Protein AF-A0A1I8BXH5-F1 (afdb_monomer)

Nearest PDB structures (foldseek):
  2m6u-assembly1_A  TM=6.014E-01  e=1.627E+00  Streptococcus pneumoniae
  2l3l-assembly1_A  TM=3.843E-01  e=7.838E+00  Homo sapiens
  8uwu-assembly1_B  TM=3.365E-01  e=7.005E+00  Escherichia coli

Secondary structure (DSSP, 8-state):
--TTHHHHHHHHHHHHHHHHHHHHH---SSGGGHHHHHHHHHHHHHHHHHHTTT---HHHHHHHHHHHHHHHHHHHHHT--SPPPP-----------

Solvent-accessible surface area (backbone atoms only — not comparable to full-atom values): 5927 Å² total; per-residue (Å²): 135,72,86,67,68,69,53,56,59,52,51,49,52,50,52,52,51,51,51,57,48,42,32,70,70,55,72,41,86,51,73,87,46,20,65,59,51,22,52,46,48,45,52,50,54,53,49,57,54,59,75,49,68,81,69,76,56,65,70,59,52,50,50,53,49,54,48,53,52,49,52,53,51,50,20,67,73,70,58,46,86,64,79,77,75,75,80,71,72,77,80,83,71,87,74,85,129

Radius of gyration: 17.66 Å; Cα contacts (8 Å, |Δi|>4): 51; chains: 1; bounding box: 33×36×63 Å

Structure (mmCIF, N/CA/C/O backbone):
data_AF-A0A1I8BXH5-F1
#
_entry.id   AF-A0A1I8BXH5-F1
#
loop_
_atom_site.group_PDB
_atom_site.id
_atom_site.type_symbol
_atom_site.label_atom_id
_atom_site.label_alt_id
_atom_site.label_comp_id
_atom_site.label_asym_id
_atom_site.label_entity_id
_atom_site.label_seq_id
_atom_site.pdbx_PDB_ins_code
_atom_site.Cartn_x
_atom_site.Cartn_y
_atom_site.Cartn_z
_atom_site.occupancy
_atom_site.B_iso_or_equiv
_atom_site.auth_seq_id
_atom_site.auth_comp_id
_atom_site.auth_asym_id
_atom_site.auth_atom_id
_atom_site.pdbx_PDB_model_num
ATOM 1 N N . MET A 1 1 ? -10.273 -7.171 29.839 1.00 39.09 1 MET A N 1
ATOM 2 C CA . MET A 1 1 ? -9.292 -6.747 28.812 1.00 39.09 1 MET A CA 1
ATOM 3 C C . MET A 1 1 ? -9.313 -7.803 27.708 1.00 39.09 1 MET A C 1
ATOM 5 O O . MET A 1 1 ? -9.063 -8.958 28.018 1.00 39.09 1 MET A O 1
ATOM 9 N N . ASN A 1 2 ? -9.754 -7.471 26.487 1.00 41.88 2 ASN A N 1
ATOM 10 C CA . ASN A 1 2 ? -9.971 -8.450 25.409 1.00 41.88 2 ASN A CA 1
ATOM 11 C C . ASN A 1 2 ? -8.622 -8.834 24.744 1.00 41.88 2 ASN A C 1
ATOM 13 O O . ASN A 1 2 ? -7.980 -7.946 24.174 1.00 41.88 2 ASN A O 1
ATOM 17 N N . PRO A 1 3 ? -8.178 -10.106 24.791 1.00 48.75 3 PRO A N 1
ATOM 18 C CA . PRO A 1 3 ? -6.862 -10.534 24.297 1.00 48.75 3 PRO A CA 1
ATOM 19 C C . PRO A 1 3 ? -6.662 -10.378 22.778 1.00 48.75 3 PRO A C 1
ATOM 21 O O . PRO A 1 3 ? -5.532 -10.464 22.302 1.00 48.75 3 PRO A O 1
ATOM 24 N N . TYR A 1 4 ? -7.716 -10.089 22.007 1.00 50.88 4 TYR A N 1
ATOM 25 C CA . TYR A 1 4 ? -7.614 -9.868 20.559 1.00 50.88 4 TYR A CA 1
ATOM 26 C C . TYR A 1 4 ? -7.039 -8.497 20.161 1.00 50.88 4 TYR A C 1
ATOM 28 O O . TYR A 1 4 ? -6.603 -8.326 19.025 1.00 50.88 4 TYR A O 1
ATOM 36 N N . ASN A 1 5 ? -6.973 -7.533 21.085 1.00 50.78 5 ASN A N 1
ATOM 37 C CA . ASN A 1 5 ? -6.653 -6.140 20.746 1.00 50.78 5 ASN A CA 1
ATOM 38 C C . ASN A 1 5 ? -5.170 -5.909 20.378 1.00 50.78 5 ASN A C 1
ATOM 40 O O . ASN A 1 5 ? -4.841 -4.9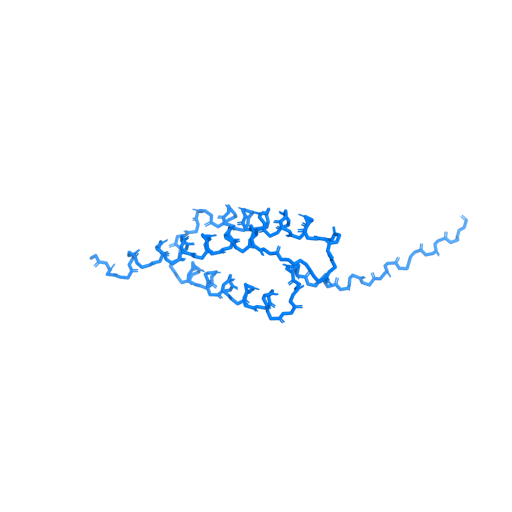88 19.633 1.00 50.78 5 ASN A O 1
ATOM 44 N N . ASN A 1 6 ? -4.260 -6.773 20.844 1.00 53.84 6 ASN A N 1
ATOM 45 C CA . ASN A 1 6 ? -2.836 -6.673 20.498 1.00 53.84 6 ASN A CA 1
ATOM 46 C C . ASN A 1 6 ? -2.533 -7.200 19.085 1.00 53.84 6 ASN A C 1
ATOM 48 O O . ASN A 1 6 ? -1.539 -6.801 18.488 1.00 53.84 6 ASN A O 1
ATOM 52 N N . ASN A 1 7 ? -3.386 -8.057 18.515 1.00 71.56 7 ASN A N 1
ATOM 53 C CA . ASN A 1 7 ? -3.132 -8.696 17.222 1.00 71.56 7 ASN A CA 1
ATOM 54 C C . ASN A 1 7 ? -3.401 -7.737 16.043 1.00 71.56 7 ASN A C 1
ATOM 56 O O . ASN A 1 7 ? -2.613 -7.670 15.102 1.00 71.56 7 ASN A O 1
ATOM 60 N N . THR A 1 8 ? -4.447 -6.908 16.131 1.00 81.88 8 THR A N 1
ATOM 61 C CA . THR A 1 8 ? -4.878 -6.016 15.041 1.00 81.88 8 THR A CA 1
ATOM 62 C C . THR A 1 8 ? -3.807 -4.989 14.656 1.00 81.88 8 THR A C 1
ATOM 64 O O . THR A 1 8 ? -3.474 -4.840 13.482 1.00 81.88 8 THR A O 1
ATOM 67 N N . LYS A 1 9 ? -3.185 -4.316 15.636 1.00 86.25 9 LYS A N 1
ATOM 68 C CA . LYS A 1 9 ? -2.120 -3.330 15.372 1.00 86.25 9 LYS A CA 1
ATOM 69 C C . LYS A 1 9 ? -0.907 -3.964 14.687 1.00 86.25 9 LYS A C 1
ATOM 71 O O . LYS A 1 9 ? -0.343 -3.379 13.763 1.00 86.25 9 LYS A O 1
ATOM 76 N N . HIS A 1 10 ? -0.509 -5.160 15.124 1.00 90.06 10 HIS A N 1
ATOM 77 C CA . HIS A 1 10 ? 0.591 -5.892 14.498 1.00 90.06 10 HIS A CA 1
ATOM 78 C C . HIS A 1 10 ? 0.263 -6.286 13.057 1.00 90.06 10 HIS A C 1
ATOM 80 O O . HIS A 1 10 ? 1.121 -6.137 12.189 1.00 90.06 10 HIS A O 1
ATOM 86 N N . GLN A 1 11 ? -0.969 -6.717 12.781 1.00 91.94 11 GLN A N 1
ATOM 87 C CA . GLN A 1 11 ? -1.415 -7.043 11.426 1.00 91.94 11 GLN A CA 1
ATOM 88 C C . GLN A 1 11 ? -1.393 -5.818 10.504 1.00 91.94 11 GLN A C 1
ATOM 90 O O . GLN A 1 11 ? -0.818 -5.889 9.420 1.00 91.94 11 GLN A O 1
ATOM 95 N N . VAL A 1 12 ? -1.916 -4.677 10.964 1.00 94.19 12 VAL A N 1
ATOM 96 C CA . VAL A 1 12 ? -1.897 -3.408 10.213 1.00 94.19 12 VAL A CA 1
ATOM 97 C C . VAL A 1 12 ? -0.461 -2.994 9.874 1.00 94.19 12 VAL A C 1
ATOM 99 O O . VAL A 1 12 ? -0.144 -2.731 8.714 1.00 94.19 12 VAL A O 1
ATOM 102 N N . LEU A 1 13 ? 0.441 -2.982 10.862 1.00 94.50 13 LEU A N 1
ATOM 103 C CA . LEU A 1 13 ? 1.842 -2.600 10.645 1.00 94.50 13 LEU A CA 1
ATOM 104 C C . LEU A 1 13 ? 2.597 -3.604 9.764 1.00 94.50 13 LEU A C 1
ATOM 106 O O . LEU A 1 13 ? 3.441 -3.203 8.958 1.00 94.50 13 LEU A O 1
ATOM 110 N N . SER A 1 14 ? 2.297 -4.898 9.900 1.00 94.50 14 SER A N 1
ATOM 111 C CA . SER A 1 14 ? 2.865 -5.959 9.066 1.00 94.50 14 SER A CA 1
ATOM 112 C C . SER A 1 14 ? 2.454 -5.786 7.604 1.00 94.50 14 SER A C 1
ATOM 114 O O . SER A 1 14 ? 3.313 -5.781 6.718 1.00 94.50 14 SER A O 1
ATOM 116 N N . LEU A 1 15 ? 1.163 -5.544 7.351 1.00 95.69 15 LEU A N 1
ATOM 117 C CA . LEU A 1 15 ? 0.640 -5.256 6.019 1.00 95.69 15 LEU A CA 1
ATOM 118 C C . LEU A 1 15 ? 1.285 -3.995 5.432 1.00 95.69 15 LEU A C 1
ATOM 120 O O . LEU A 1 15 ? 1.814 -4.053 4.322 1.00 95.69 15 LEU A O 1
ATOM 124 N N . TYR A 1 16 ? 1.321 -2.890 6.184 1.00 96.50 16 TYR A N 1
ATOM 125 C CA . TYR A 1 16 ? 1.966 -1.653 5.736 1.00 96.50 16 TYR A CA 1
ATOM 126 C C . TYR A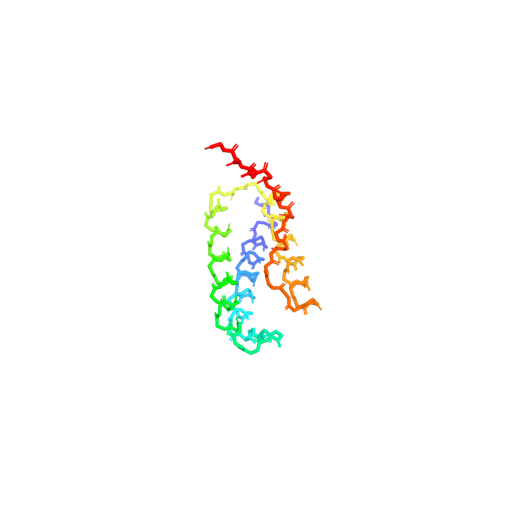 1 16 ? 3.428 -1.896 5.347 1.00 96.50 16 TYR A C 1
ATOM 128 O O . TYR A 1 16 ? 3.851 -1.582 4.237 1.00 96.50 16 TYR A O 1
ATOM 136 N N . SER A 1 17 ? 4.195 -2.547 6.224 1.00 95.88 17 SER A N 1
ATOM 137 C CA . SER A 1 17 ? 5.606 -2.868 5.981 1.00 95.88 17 SER A CA 1
ATOM 138 C C . SER A 1 17 ? 5.793 -3.754 4.749 1.00 95.88 17 SER A C 1
ATOM 140 O O . SER A 1 17 ? 6.738 -3.551 3.984 1.00 95.88 17 SER A O 1
ATOM 142 N N . ARG A 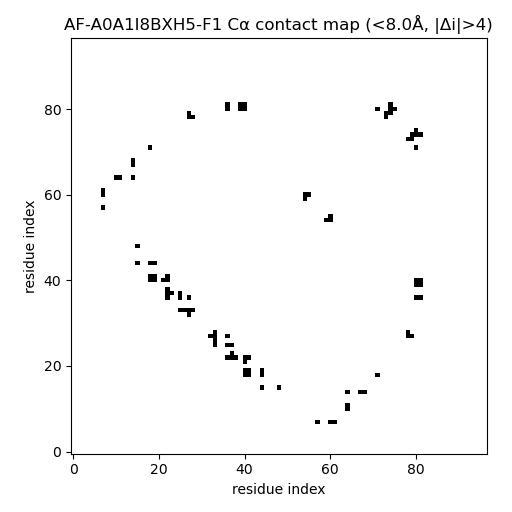1 18 ? 4.893 -4.722 4.527 1.00 95.56 18 ARG A N 1
ATOM 143 C CA . ARG A 1 18 ? 4.891 -5.573 3.330 1.00 95.56 18 ARG A CA 1
ATOM 144 C C . ARG A 1 18 ? 4.681 -4.743 2.066 1.00 95.56 18 ARG A C 1
ATOM 146 O O . ARG A 1 18 ? 5.430 -4.938 1.114 1.00 95.56 18 ARG A O 1
ATOM 153 N N . ILE A 1 19 ? 3.740 -3.800 2.063 1.00 96.44 19 ILE A N 1
ATOM 154 C CA . ILE A 1 19 ? 3.478 -2.932 0.905 1.00 96.44 19 ILE A CA 1
ATOM 155 C C . ILE A 1 19 ? 4.659 -1.984 0.637 1.00 96.44 19 ILE A C 1
ATOM 157 O O . ILE A 1 19 ? 5.066 -1.812 -0.508 1.00 96.44 19 ILE A O 1
ATOM 161 N N . ILE A 1 20 ? 5.285 -1.432 1.681 1.00 96.12 20 ILE A N 1
ATOM 162 C CA . ILE A 1 20 ? 6.481 -0.583 1.532 1.00 96.12 20 ILE A CA 1
ATOM 163 C C . ILE A 1 20 ? 7.688 -1.374 1.010 1.00 96.12 20 ILE A C 1
ATOM 165 O O . ILE A 1 20 ? 8.519 -0.838 0.282 1.00 96.12 20 ILE A O 1
ATOM 169 N N . ARG A 1 21 ? 7.827 -2.650 1.380 1.00 96.12 21 ARG A N 1
ATOM 170 C CA . ARG A 1 21 ? 8.853 -3.523 0.790 1.00 96.12 21 ARG A CA 1
ATOM 171 C C . ARG A 1 21 ? 8.529 -3.823 -0.666 1.00 96.12 21 ARG A C 1
ATOM 173 O O . ARG A 1 21 ? 9.419 -3.702 -1.502 1.00 96.12 21 ARG A O 1
ATOM 180 N N . LEU A 1 22 ? 7.263 -4.124 -0.959 1.00 95.06 22 LEU A N 1
ATOM 181 C CA . LEU A 1 22 ? 6.788 -4.359 -2.315 1.00 95.06 22 LEU A CA 1
ATOM 182 C C . LEU A 1 22 ? 7.115 -3.169 -3.218 1.00 95.06 22 LEU A C 1
ATOM 184 O O . LEU A 1 22 ? 7.745 -3.373 -4.243 1.00 95.06 22 LEU A O 1
ATOM 188 N N . SER A 1 23 ? 6.811 -1.934 -2.813 1.00 95.06 23 SER A N 1
ATOM 189 C CA . SER A 1 23 ? 7.129 -0.744 -3.617 1.00 95.06 23 SER A CA 1
ATOM 190 C C . SER A 1 23 ? 8.628 -0.530 -3.853 1.00 95.06 23 SER A C 1
ATOM 192 O O . SER A 1 23 ? 9.004 0.157 -4.792 1.00 95.06 23 SER A O 1
ATOM 194 N N . LYS A 1 24 ? 9.515 -1.113 -3.041 1.00 94.12 24 LYS A N 1
ATOM 195 C CA . LYS A 1 24 ? 10.969 -1.040 -3.261 1.00 94.12 24 LYS A CA 1
ATOM 196 C C . LYS A 1 24 ? 11.476 -2.129 -4.202 1.00 94.12 24 LYS A C 1
ATOM 198 O O . LYS A 1 24 ? 12.406 -1.879 -4.963 1.00 94.12 24 LYS A O 1
ATOM 203 N N . THR A 1 25 ? 10.890 -3.323 -4.140 1.00 95.19 25 THR A N 1
ATOM 204 C CA . THR A 1 25 ? 11.316 -4.492 -4.928 1.00 95.19 25 THR A CA 1
ATOM 205 C C . THR A 1 25 ? 10.485 -4.709 -6.190 1.00 95.19 25 THR A C 1
ATOM 207 O O . THR A 1 25 ? 10.815 -5.578 -6.991 1.00 95.19 25 THR A O 1
ATOM 210 N N . TRP A 1 26 ? 9.407 -3.946 -6.374 1.00 95.12 26 TRP A N 1
ATOM 211 C CA . TRP A 1 26 ? 8.497 -4.078 -7.505 1.00 95.12 26 TRP A CA 1
ATOM 212 C C . TRP A 1 26 ? 9.234 -3.901 -8.828 1.00 95.12 26 TRP A C 1
ATOM 214 O O . TRP A 1 26 ? 10.060 -3.000 -8.967 1.00 95.12 26 TRP A O 1
ATOM 224 N N . THR A 1 27 ? 8.926 -4.746 -9.799 1.00 94.25 27 THR A N 1
ATOM 225 C CA . THR A 1 27 ? 9.427 -4.627 -11.167 1.00 94.25 27 THR A CA 1
ATOM 226 C C . THR A 1 27 ? 8.211 -4.701 -12.067 1.00 94.25 27 THR A C 1
ATOM 228 O O . THR A 1 27 ? 7.471 -5.682 -12.005 1.00 94.25 27 THR A O 1
ATOM 231 N N . ALA A 1 28 ? 7.974 -3.637 -12.832 1.00 92.00 28 ALA A N 1
ATOM 232 C CA . ALA A 1 28 ? 6.853 -3.596 -13.755 1.00 92.00 28 ALA A CA 1
ATOM 233 C C . ALA A 1 28 ? 7.082 -4.593 -14.896 1.00 92.00 28 ALA A C 1
ATOM 235 O O . ALA A 1 28 ? 8.221 -4.960 -15.198 1.00 92.00 28 ALA A O 1
ATOM 236 N N . LYS A 1 29 ? 5.997 -5.003 -15.556 1.00 90.12 29 LYS A N 1
ATOM 237 C CA . LYS A 1 29 ? 6.088 -5.805 -16.786 1.00 90.12 29 LYS A CA 1
ATOM 238 C C . LYS A 1 29 ? 6.883 -5.076 -17.865 1.00 90.12 29 LYS A C 1
ATOM 240 O O . LYS A 1 29 ? 7.725 -5.674 -18.525 1.00 90.12 29 LYS A O 1
ATOM 245 N N . GLU A 1 30 ? 6.640 -3.776 -17.980 1.00 89.44 30 GLU A N 1
ATOM 246 C CA . GLU A 1 30 ? 7.375 -2.868 -18.845 1.00 89.44 30 GLU A CA 1
ATOM 247 C C . GLU A 1 30 ? 8.428 -2.123 -18.010 1.00 89.44 30 GLU A C 1
ATOM 249 O O . GLU A 1 30 ? 8.066 -1.334 -17.134 1.00 89.44 30 GLU A O 1
ATOM 254 N N . PRO A 1 31 ? 9.740 -2.312 -18.249 1.00 92.00 31 PRO A N 1
ATOM 255 C CA . PRO A 1 31 ? 10.782 -1.732 -17.399 1.00 92.00 31 PRO A CA 1
ATOM 256 C C . PRO A 1 31 ? 10.671 -0.212 -17.207 1.00 92.00 31 PRO A C 1
ATOM 258 O O . PRO A 1 31 ? 10.925 0.281 -16.106 1.00 92.00 31 PRO A O 1
ATOM 261 N N . LYS A 1 32 ? 10.223 0.511 -18.244 1.00 92.25 32 LYS A N 1
ATOM 262 C CA . LYS A 1 32 ? 9.979 1.965 -18.228 1.00 92.25 32 LYS A CA 1
ATOM 263 C C . LYS A 1 32 ? 8.962 2.405 -17.165 1.00 92.25 32 LYS A C 1
ATOM 265 O O . LYS A 1 32 ? 9.106 3.490 -16.608 1.00 92.25 32 LYS A O 1
ATOM 270 N N . ASP A 1 33 ? 7.997 1.549 -16.835 1.00 91.69 33 ASP A N 1
ATOM 271 C CA . ASP A 1 33 ? 6.898 1.872 -15.922 1.00 91.69 33 ASP A CA 1
ATOM 272 C C . ASP A 1 33 ? 7.262 1.560 -14.463 1.00 91.69 33 ASP A C 1
ATOM 274 O O . ASP A 1 33 ? 6.595 2.022 -13.540 1.00 91.69 33 ASP A O 1
ATOM 278 N N . THR A 1 34 ? 8.37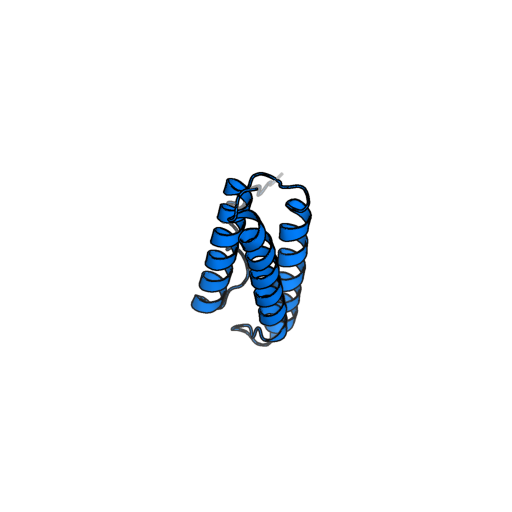8 0.857 -14.219 1.00 92.81 34 THR A N 1
ATOM 279 C CA . THR A 1 34 ? 8.799 0.426 -12.874 1.00 92.81 34 THR A CA 1
ATOM 280 C C . THR A 1 34 ? 8.871 1.586 -11.888 1.00 92.81 34 THR A C 1
ATOM 282 O O . THR A 1 34 ? 8.394 1.464 -10.763 1.00 92.81 34 THR A O 1
ATOM 285 N N . TYR A 1 35 ? 9.450 2.722 -12.279 1.00 94.06 35 TYR A N 1
ATOM 286 C CA . TYR A 1 35 ? 9.546 3.881 -11.390 1.00 94.06 35 TYR A CA 1
ATOM 287 C C . TYR A 1 35 ? 8.162 4.437 -11.025 1.00 94.06 35 TYR A C 1
ATOM 289 O O . TYR A 1 35 ? 7.881 4.673 -9.847 1.00 94.06 35 TYR A O 1
ATOM 297 N N . GLN A 1 36 ? 7.288 4.591 -12.022 1.00 93.31 36 GLN A N 1
ATOM 298 C CA . GLN A 1 36 ? 5.934 5.108 -11.839 1.00 93.31 36 GLN A CA 1
ATOM 299 C C . GLN A 1 36 ? 5.077 4.158 -10.992 1.00 93.31 36 GLN A C 1
ATOM 301 O O . GLN A 1 36 ? 4.383 4.599 -10.078 1.00 93.31 36 GLN A O 1
ATOM 306 N N . GLU A 1 37 ? 5.160 2.855 -11.247 1.00 94.94 37 GLU A N 1
ATOM 307 C CA . 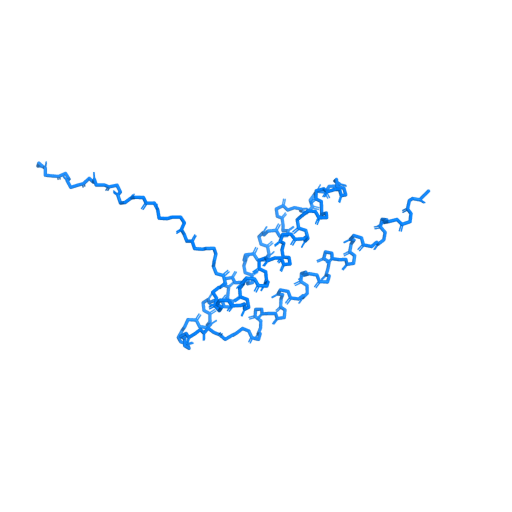GLU A 1 37 ? 4.446 1.819 -10.502 1.00 94.94 37 GLU A CA 1
ATOM 308 C C . GLU A 1 37 ? 4.894 1.755 -9.040 1.00 94.94 37 GLU A C 1
ATOM 310 O O . GLU A 1 37 ? 4.064 1.727 -8.132 1.00 94.94 37 GLU A O 1
ATOM 315 N N . ARG A 1 38 ? 6.204 1.831 -8.778 1.00 95.50 38 ARG A N 1
ATOM 316 C CA . ARG A 1 38 ? 6.741 1.915 -7.410 1.00 95.50 38 ARG A CA 1
ATOM 317 C C . ARG A 1 38 ? 6.236 3.147 -6.667 1.00 95.50 38 ARG A C 1
ATOM 319 O O . ARG A 1 38 ? 5.830 3.038 -5.506 1.00 95.50 38 ARG A O 1
ATOM 326 N N . ALA A 1 39 ? 6.275 4.307 -7.325 1.00 94.69 39 ALA A N 1
ATOM 327 C CA . ALA A 1 39 ? 5.787 5.558 -6.759 1.00 94.69 39 ALA A CA 1
ATOM 328 C C . ALA A 1 39 ? 4.292 5.463 -6.431 1.00 94.69 39 ALA A C 1
ATOM 330 O O . ALA A 1 39 ? 3.895 5.837 -5.328 1.00 94.69 39 ALA A O 1
ATOM 331 N N . TYR A 1 40 ? 3.503 4.879 -7.337 1.00 94.00 40 TYR A N 1
ATOM 332 C CA . TYR A 1 40 ? 2.076 4.655 -7.143 1.00 94.00 40 TYR A CA 1
ATOM 333 C C . TYR A 1 40 ? 1.779 3.739 -5.951 1.00 94.00 40 TYR A C 1
ATOM 335 O O . TYR A 1 40 ? 1.028 4.135 -5.063 1.00 94.00 40 TYR A O 1
ATOM 343 N N . ILE A 1 41 ? 2.408 2.557 -5.867 1.00 94.56 41 ILE A N 1
ATOM 344 C CA . ILE A 1 41 ? 2.208 1.627 -4.737 1.00 94.56 41 ILE A CA 1
ATOM 345 C C . ILE A 1 41 ? 2.482 2.346 -3.411 1.00 94.56 41 ILE A C 1
ATOM 347 O O . ILE A 1 41 ? 1.744 2.190 -2.438 1.00 94.56 41 ILE A O 1
ATOM 351 N N . LEU A 1 42 ? 3.549 3.150 -3.364 1.00 95.19 42 LEU A N 1
ATOM 352 C CA . LEU A 1 42 ? 3.918 3.903 -2.173 1.00 95.19 42 LEU A CA 1
ATOM 353 C C . LEU A 1 42 ? 2.902 5.001 -1.825 1.00 95.19 42 LEU A C 1
ATOM 355 O O . LEU A 1 42 ? 2.553 5.142 -0.650 1.00 95.19 42 LEU A O 1
ATOM 359 N N . SER A 1 43 ? 2.466 5.803 -2.800 1.00 94.75 43 SER A N 1
ATOM 360 C CA . SER A 1 43 ? 1.497 6.878 -2.560 1.00 94.75 43 SER A CA 1
ATOM 361 C C . SER A 1 43 ? 0.139 6.325 -2.156 1.00 94.75 43 SER A C 1
ATOM 363 O O . SER A 1 43 ? -0.447 6.811 -1.192 1.00 94.75 43 SER A O 1
ATOM 365 N N . GLU A 1 44 ? -0.317 5.273 -2.830 1.00 94.50 44 GLU A N 1
ATOM 366 C CA . GLU A 1 44 ? -1.612 4.653 -2.575 1.00 94.50 44 GLU A CA 1
ATOM 367 C C . GLU A 1 44 ? -1.653 4.036 -1.177 1.00 94.50 44 GLU A C 1
ATOM 369 O O . GLU A 1 44 ? -2.545 4.337 -0.387 1.00 94.50 44 GLU A O 1
ATOM 374 N N . ALA A 1 45 ? -0.611 3.286 -0.799 1.00 94.06 45 ALA A N 1
ATOM 375 C CA . ALA A 1 45 ? -0.491 2.740 0.549 1.00 94.06 45 ALA A CA 1
ATOM 376 C C . ALA A 1 45 ? -0.515 3.835 1.624 1.00 94.06 45 ALA A C 1
ATOM 378 O O . ALA A 1 45 ? -1.174 3.697 2.650 1.00 94.06 45 ALA A O 1
ATOM 379 N N . ARG A 1 46 ? 0.190 4.950 1.410 1.00 95.44 46 ARG A N 1
ATOM 380 C CA . ARG A 1 46 ? 0.176 6.069 2.364 1.00 95.44 46 ARG A CA 1
ATOM 381 C C . ARG A 1 46 ? -1.207 6.703 2.471 1.00 95.44 46 ARG A C 1
ATOM 383 O O . ARG A 1 46 ? -1.642 6.994 3.584 1.00 95.44 46 ARG A O 1
ATOM 390 N N . ASN A 1 47 ? -1.880 6.906 1.342 1.00 95.38 47 ASN A N 1
ATOM 391 C CA . ASN A 1 47 ? -3.206 7.508 1.296 1.00 95.38 47 ASN A CA 1
ATOM 392 C C . ASN A 1 47 ? -4.238 6.625 1.999 1.00 95.38 47 ASN A C 1
ATOM 394 O O . ASN A 1 47 ? -4.931 7.107 2.892 1.00 95.38 47 ASN A O 1
ATOM 398 N N . GLU A 1 48 ? -4.292 5.334 1.674 1.00 94.12 48 GLU A N 1
ATOM 399 C CA . GLU A 1 48 ? -5.255 4.396 2.259 1.00 94.12 48 GLU A CA 1
ATOM 400 C C . GLU A 1 48 ? -5.079 4.234 3.772 1.00 94.12 48 GLU A C 1
ATOM 402 O O . GLU A 1 48 ? -6.047 4.307 4.532 1.00 94.12 48 GLU A O 1
ATOM 407 N N . PHE A 1 49 ? -3.841 4.115 4.257 1.00 95.00 49 PHE A N 1
ATOM 408 C CA . PHE A 1 49 ? -3.594 4.024 5.699 1.00 95.00 49 PHE A CA 1
ATOM 409 C C . PHE A 1 49 ? -3.910 5.336 6.424 1.00 95.00 49 PHE A C 1
ATOM 411 O O . PHE A 1 49 ? -4.401 5.316 7.552 1.00 95.00 49 PHE A O 1
ATOM 418 N N . ARG A 1 50 ? -3.672 6.489 5.784 1.00 95.44 50 ARG A N 1
ATOM 419 C CA . ARG A 1 50 ? -4.000 7.798 6.361 1.00 95.44 50 ARG A CA 1
ATOM 420 C C . ARG A 1 50 ? -5.509 8.038 6.425 1.00 95.44 50 ARG A C 1
ATOM 422 O O . ARG A 1 50 ? -5.967 8.585 7.423 1.00 95.44 50 ARG A O 1
ATOM 429 N N . LYS A 1 51 ? -6.276 7.613 5.412 1.00 95.44 51 LYS A N 1
ATOM 430 C CA . LYS A 1 51 ? -7.751 7.697 5.404 1.00 95.44 51 LYS A CA 1
ATOM 431 C C . LYS A 1 51 ? -8.376 6.964 6.596 1.00 95.44 51 LYS A C 1
ATOM 433 O O . LYS A 1 51 ? -9.364 7.434 7.144 1.00 95.44 51 LYS A O 1
ATOM 438 N N . ASN A 1 52 ? -7.766 5.859 7.025 1.00 94.19 52 ASN A N 1
ATOM 439 C CA . ASN A 1 52 ? -8.284 4.991 8.085 1.00 94.19 52 ASN A CA 1
ATOM 440 C C . ASN A 1 52 ? -7.587 5.187 9.448 1.00 94.19 52 ASN A C 1
ATOM 442 O O . AS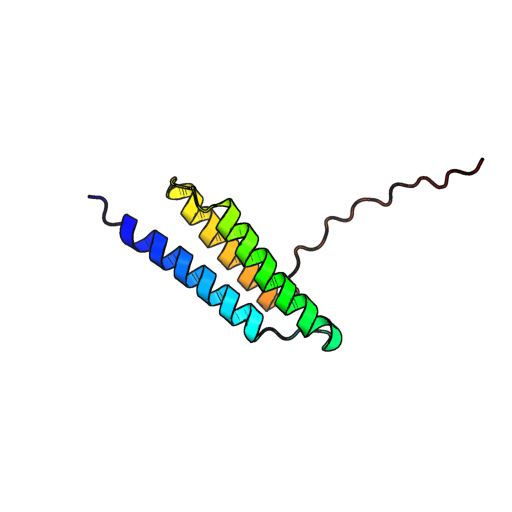N A 1 52 ? -7.755 4.368 10.346 1.00 94.19 52 ASN A O 1
ATOM 446 N N . ILE A 1 53 ? -6.804 6.260 9.639 1.00 93.19 53 ILE A N 1
ATOM 447 C CA . ILE A 1 53 ? -5.997 6.462 10.861 1.00 93.19 53 ILE A CA 1
ATOM 448 C C . ILE A 1 53 ? -6.836 6.593 12.144 1.00 93.19 53 ILE A C 1
ATOM 450 O O . ILE A 1 53 ? -6.349 6.281 13.229 1.00 93.19 53 ILE A O 1
ATOM 454 N N . PHE A 1 54 ? -8.084 7.049 12.016 1.00 93.31 54 PHE A N 1
ATOM 455 C CA . PHE A 1 54 ? -9.022 7.226 13.127 1.00 93.31 54 PHE A CA 1
ATOM 456 C C . PHE A 1 54 ? -10.053 6.096 13.231 1.00 93.31 54 PHE A C 1
ATOM 458 O O . PHE A 1 54 ? -10.964 6.190 14.050 1.00 93.31 54 PHE A O 1
ATOM 465 N N . GLU A 1 55 ? -9.938 5.042 12.417 1.00 94.19 55 GLU A N 1
ATOM 466 C CA . GLU A 1 55 ? -10.837 3.895 12.523 1.00 94.19 55 GLU A CA 1
ATOM 467 C C . GLU A 1 55 ? -10.581 3.153 13.842 1.00 94.19 55 GLU A C 1
ATOM 469 O O . GLU A 1 55 ? -9.440 2.863 14.209 1.00 94.19 55 GLU A O 1
ATOM 474 N N . THR A 1 56 ? -11.656 2.856 14.568 1.00 90.94 56 THR A N 1
ATOM 475 C CA . THR A 1 56 ? -11.605 2.214 15.891 1.00 90.94 56 THR A CA 1
ATOM 476 C C . THR A 1 56 ? -12.406 0.918 15.946 1.00 90.94 56 THR A C 1
ATOM 478 O O . THR A 1 56 ? -12.1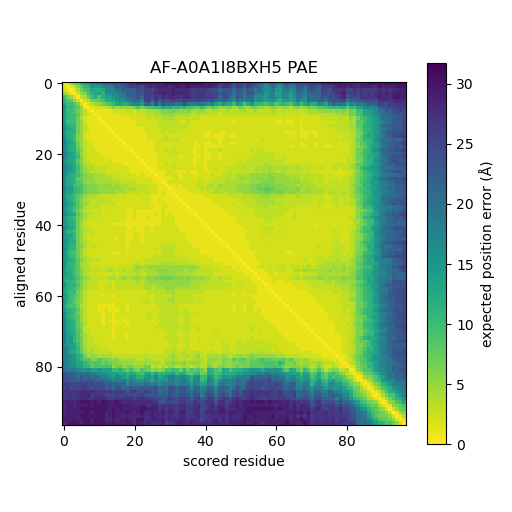43 0.082 16.821 1.00 90.94 56 THR A O 1
ATOM 481 N N . ASP A 1 57 ? -13.322 0.699 14.994 1.00 92.75 57 ASP A N 1
ATOM 482 C CA . ASP A 1 57 ? -14.067 -0.547 14.872 1.00 92.75 57 ASP A CA 1
ATOM 483 C C . ASP A 1 57 ? -13.129 -1.682 14.445 1.00 92.75 57 ASP A C 1
ATOM 485 O O . ASP A 1 57 ? -12.630 -1.751 13.320 1.00 92.75 57 ASP A O 1
ATOM 489 N N . GLN A 1 58 ? -12.921 -2.626 15.361 1.00 89.44 58 GLN A N 1
ATOM 490 C CA . GLN A 1 58 ? -12.056 -3.784 15.150 1.00 89.44 58 GLN A CA 1
ATOM 491 C C . GLN A 1 58 ? -12.498 -4.647 13.964 1.00 89.44 58 GLN A C 1
ATOM 493 O O . GLN A 1 58 ? -11.649 -5.204 13.263 1.00 89.44 58 GLN A O 1
ATOM 498 N N . SER A 1 59 ? -13.805 -4.752 13.716 1.00 90.44 59 SER A N 1
ATOM 499 C CA . SER A 1 59 ? -14.338 -5.529 12.595 1.00 90.44 59 SER A CA 1
ATOM 500 C C . SER A 1 59 ? -13.983 -4.861 11.273 1.00 90.44 59 SER A C 1
ATOM 502 O O . SER A 1 59 ? -13.513 -5.526 10.347 1.00 90.44 59 SER A O 1
ATOM 504 N N . LYS A 1 60 ? -14.133 -3.534 11.212 1.00 93.38 60 LYS A N 1
ATOM 505 C CA . LYS A 1 60 ? -13.785 -2.742 10.035 1.00 93.38 60 LYS A CA 1
ATOM 506 C C . LYS A 1 60 ? -12.284 -2.757 9.760 1.00 93.38 60 LYS A C 1
ATOM 508 O O . LYS A 1 60 ? -11.885 -2.992 8.622 1.00 93.38 60 LYS A O 1
ATOM 513 N N . ILE A 1 61 ? -11.448 -2.607 10.791 1.00 93.06 61 ILE A N 1
ATOM 514 C CA . ILE A 1 61 ? -9.985 -2.679 10.645 1.00 93.06 61 ILE A CA 1
ATOM 515 C C . ILE A 1 61 ? -9.569 -4.039 10.082 1.00 93.06 61 ILE A C 1
ATOM 517 O O . ILE A 1 61 ? -8.765 -4.100 9.154 1.00 93.06 61 ILE A O 1
ATOM 521 N N . LYS A 1 62 ? -10.141 -5.135 10.596 1.00 91.38 62 LYS A N 1
ATOM 522 C CA . LYS A 1 62 ? -9.849 -6.478 10.087 1.00 91.38 62 LYS A CA 1
ATOM 523 C C . LYS A 1 62 ? -10.228 -6.619 8.611 1.00 91.38 62 LYS A C 1
ATOM 525 O O . LYS A 1 62 ? -9.424 -7.114 7.827 1.00 91.38 62 LYS A O 1
ATOM 530 N N . GLN A 1 63 ? -11.411 -6.141 8.221 1.00 93.06 63 GLN A N 1
ATOM 531 C CA . GLN A 1 63 ? -11.843 -6.153 6.820 1.00 93.06 63 GLN A CA 1
ATOM 532 C C . GLN A 1 63 ? -10.879 -5.379 5.911 1.00 93.06 63 GLN A C 1
ATOM 534 O O . GLN A 1 63 ? -10.516 -5.881 4.850 1.00 93.06 63 GLN A O 1
ATOM 539 N N . LEU A 1 64 ? -10.428 -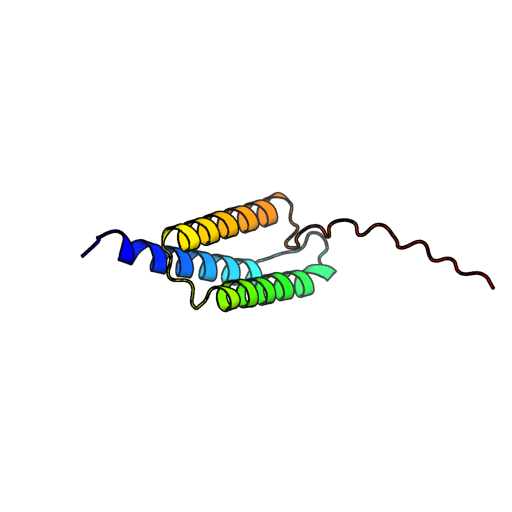4.196 6.339 1.00 94.75 64 LEU A N 1
ATOM 540 C CA . LEU A 1 64 ? -9.471 -3.375 5.589 1.00 94.75 64 LEU A CA 1
ATOM 541 C C . LEU A 1 64 ? -8.109 -4.069 5.444 1.00 94.75 64 LEU A C 1
ATOM 543 O O . LEU A 1 64 ? -7.503 -4.037 4.373 1.00 94.75 64 LEU A O 1
ATOM 547 N N . VAL A 1 65 ? -7.631 -4.733 6.501 1.00 94.12 65 VAL A N 1
ATOM 548 C CA . VAL A 1 65 ? -6.395 -5.528 6.456 1.00 94.12 65 VAL A CA 1
ATOM 549 C C . VAL A 1 65 ? -6.531 -6.702 5.482 1.00 94.12 65 VAL A C 1
ATOM 551 O O . VAL A 1 65 ? -5.650 -6.911 4.643 1.00 94.12 65 VAL A O 1
ATOM 554 N N . ASP A 1 66 ? -7.639 -7.442 5.551 1.00 92.56 66 ASP A N 1
ATOM 555 C CA . ASP A 1 66 ? -7.912 -8.570 4.656 1.00 92.56 66 ASP A CA 1
ATOM 556 C C . ASP A 1 66 ? -8.007 -8.109 3.191 1.00 92.56 66 ASP A C 1
ATOM 558 O O . ASP A 1 66 ? -7.460 -8.754 2.291 1.00 92.56 66 ASP A O 1
ATOM 562 N N . GLU A 1 67 ? -8.654 -6.970 2.934 1.00 93.06 67 GLU A N 1
ATOM 563 C CA . GLU A 1 67 ? -8.729 -6.359 1.606 1.00 93.06 67 GLU A CA 1
ATOM 564 C C . GLU A 1 67 ? -7.347 -5.937 1.093 1.00 93.06 67 GLU A C 1
ATOM 566 O O . GLU A 1 67 ? -6.981 -6.268 -0.037 1.00 93.06 67 GLU A O 1
ATOM 571 N N . GLY A 1 68 ? -6.533 -5.287 1.926 1.00 93.44 68 GLY A N 1
ATOM 572 C CA . GLY A 1 68 ? -5.169 -4.911 1.560 1.00 93.44 68 GLY A CA 1
ATOM 573 C C . GLY A 1 68 ? -4.301 -6.124 1.211 1.00 93.44 68 GLY A C 1
ATOM 574 O O . GLY A 1 68 ? -3.559 -6.096 0.227 1.00 93.44 68 GLY A O 1
ATOM 575 N N . HIS A 1 69 ? -4.435 -7.235 1.945 1.00 93.62 69 HIS A N 1
ATOM 576 C CA . HIS A 1 69 ? -3.776 -8.494 1.590 1.00 93.62 69 HIS A CA 1
ATOM 577 C C . HIS A 1 69 ? -4.244 -9.046 0.240 1.00 93.62 69 HIS A C 1
ATOM 579 O O . HIS A 1 69 ? -3.406 -9.479 -0.558 1.00 93.62 69 HIS A O 1
ATOM 585 N N . LYS A 1 70 ? -5.552 -9.010 -0.041 1.00 92.31 70 LYS A N 1
ATOM 586 C CA . LYS A 1 70 ? -6.101 -9.424 -1.341 1.00 92.31 70 LYS A CA 1
ATOM 587 C C . LYS A 1 70 ? -5.540 -8.572 -2.476 1.00 92.31 70 LYS A C 1
ATOM 589 O O . LYS A 1 70 ? -5.043 -9.141 -3.443 1.00 92.31 70 LYS A O 1
ATOM 594 N N . ARG A 1 71 ? -5.531 -7.241 -2.335 1.00 92.50 71 ARG A N 1
ATOM 595 C CA . ARG A 1 71 ? -4.971 -6.319 -3.339 1.00 92.50 71 ARG A CA 1
ATOM 596 C C . ARG A 1 71 ? -3.496 -6.601 -3.615 1.00 92.50 71 ARG A C 1
ATOM 598 O O . ARG A 1 71 ? -3.107 -6.724 -4.771 1.00 92.50 71 ARG A O 1
ATOM 605 N N . VAL A 1 72 ? -2.684 -6.808 -2.573 1.00 92.56 72 VAL A N 1
ATOM 606 C CA . VAL A 1 72 ? -1.267 -7.186 -2.735 1.00 92.56 72 VAL A CA 1
ATOM 607 C C . VAL A 1 72 ? -1.115 -8.502 -3.504 1.00 92.56 72 VAL A C 1
ATOM 609 O O . VAL A 1 72 ? -0.251 -8.608 -4.372 1.00 92.56 72 VAL A O 1
ATOM 612 N N . ASN A 1 73 ? -1.939 -9.508 -3.205 1.00 92.00 73 ASN A N 1
ATOM 613 C CA . ASN A 1 73 ? -1.880 -10.796 -3.897 1.00 92.00 73 ASN A CA 1
ATOM 614 C C . ASN A 1 73 ? -2.312 -10.679 -5.369 1.00 92.00 73 ASN A C 1
ATOM 616 O O . ASN A 1 73 ? -1.673 -11.280 -6.228 1.00 92.00 73 ASN A O 1
ATOM 620 N N . ILE A 1 74 ? -3.343 -9.882 -5.666 1.00 90.38 74 ILE A N 1
ATOM 621 C CA . ILE A 1 74 ? -3.786 -9.578 -7.035 1.00 90.38 74 ILE A CA 1
ATOM 622 C C . ILE A 1 74 ? -2.661 -8.880 -7.802 1.00 90.38 74 ILE A C 1
ATOM 624 O O . ILE A 1 74 ? -2.302 -9.328 -8.889 1.00 90.38 74 ILE A O 1
ATOM 628 N N . ALA A 1 75 ? -2.052 -7.846 -7.215 1.00 90.69 75 ALA A N 1
ATOM 629 C CA . ALA A 1 75 ? -0.954 -7.126 -7.843 1.00 90.69 75 ALA A CA 1
ATOM 630 C C . ALA A 1 75 ? 0.212 -8.062 -8.180 1.00 90.69 75 ALA A C 1
ATOM 632 O O . ALA A 1 75 ? 0.671 -8.086 -9.317 1.00 90.69 75 ALA A O 1
ATOM 633 N N . LEU A 1 76 ? 0.642 -8.896 -7.228 1.00 90.69 76 LEU A N 1
ATOM 634 C CA . LEU A 1 76 ? 1.713 -9.874 -7.447 1.00 90.69 76 LEU A CA 1
ATOM 635 C C . LEU A 1 76 ? 1.363 -10.919 -8.514 1.00 90.69 76 LEU A C 1
ATOM 637 O O . LEU A 1 76 ? 2.229 -11.296 -9.296 1.00 90.69 76 LEU A O 1
ATOM 641 N N . HIS A 1 77 ? 0.115 -11.389 -8.550 1.00 90.44 77 HIS A N 1
ATOM 642 C CA . HIS A 1 77 ? -0.318 -12.412 -9.500 1.00 90.44 77 HIS A CA 1
ATOM 643 C C . HIS A 1 77 ? -0.409 -11.873 -10.932 1.00 90.44 77 HIS A C 1
ATOM 645 O O . HIS A 1 77 ? 0.030 -12.529 -11.874 1.00 90.44 77 HIS A O 1
ATOM 651 N N . TYR A 1 78 ? -0.956 -10.668 -11.102 1.00 87.88 78 TYR A N 1
ATOM 652 C CA . TYR A 1 78 ? -1.177 -10.080 -12.422 1.00 87.88 78 TYR A CA 1
ATOM 653 C C . TYR A 1 78 ? -0.055 -9.149 -12.879 1.00 87.88 78 TYR A C 1
ATOM 655 O O . TYR A 1 78 ? -0.040 -8.777 -14.051 1.00 87.88 78 TYR A O 1
ATOM 663 N N . GLY A 1 79 ? 0.877 -8.773 -12.001 1.00 86.94 79 GLY A N 1
ATOM 664 C CA . GLY A 1 79 ? 1.926 -7.790 -12.282 1.00 86.94 79 GLY A CA 1
ATOM 665 C C . GLY A 1 79 ? 1.367 -6.406 -12.610 1.00 86.94 79 GLY A C 1
ATOM 666 O O . GLY A 1 79 ? 1.912 -5.731 -13.474 1.00 86.94 79 GLY A O 1
ATOM 667 N N . ILE A 1 80 ? 0.237 -6.031 -12.000 1.00 85.38 80 ILE A N 1
ATOM 668 C CA . ILE A 1 80 ? -0.434 -4.740 -12.206 1.00 85.38 80 ILE A CA 1
ATOM 669 C C . ILE A 1 80 ? -0.774 -4.176 -10.821 1.00 85.38 80 ILE A C 1
ATOM 671 O O . ILE A 1 80 ? -1.578 -4.788 -10.118 1.00 85.38 80 ILE A O 1
ATOM 675 N N . PRO A 1 81 ? -0.169 -3.054 -10.397 1.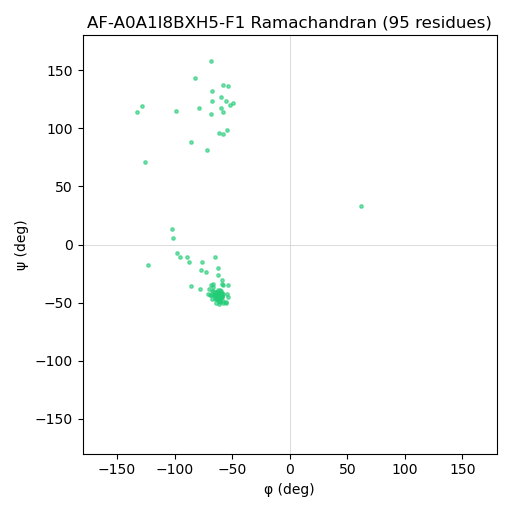00 83.50 81 PRO A N 1
ATOM 676 C CA . PRO A 1 81 ? -0.382 -2.509 -9.059 1.00 83.50 81 PRO A CA 1
ATOM 677 C C . PRO A 1 81 ? -1.587 -1.568 -8.969 1.00 83.50 81 PRO A C 1
ATOM 679 O O . PRO A 1 81 ? -2.023 -1.255 -7.865 1.00 83.50 81 PRO A O 1
ATOM 682 N N . TYR A 1 82 ? -2.096 -1.106 -10.109 1.00 76.81 82 TYR A N 1
ATOM 683 C CA . TYR A 1 82 ? -3.241 -0.211 -10.213 1.00 76.81 82 TYR A CA 1
ATOM 684 C C . TYR A 1 82 ? -4.547 -0.996 -10.127 1.00 76.81 82 TYR A C 1
ATOM 686 O O . TYR A 1 82 ? -4.662 -2.073 -10.722 1.00 76.81 82 TYR A O 1
ATOM 694 N N . ASP A 1 83 ? -5.560 -0.420 -9.480 1.00 67.25 83 ASP A N 1
ATOM 695 C CA . ASP A 1 83 ? -6.928 -0.824 -9.787 1.00 67.25 83 ASP A CA 1
ATOM 696 C C . ASP A 1 83 ? -7.152 -0.531 -11.277 1.00 67.25 83 ASP A C 1
ATOM 698 O O . ASP A 1 83 ? -6.851 0.565 -11.760 1.00 67.25 83 ASP A O 1
ATOM 702 N N . LYS A 1 84 ? -7.606 -1.537 -12.037 1.00 54.06 84 LYS A N 1
ATOM 703 C CA . LYS A 1 84 ? -8.024 -1.329 -13.429 1.00 54.06 84 LYS A CA 1
ATOM 704 C C . LYS A 1 84 ? -9.015 -0.162 -13.390 1.00 54.06 84 LYS A C 1
ATOM 706 O O . LYS A 1 84 ? -10.013 -0.310 -12.682 1.00 54.06 84 LYS A O 1
ATOM 711 N N . PRO A 1 85 ? -8.773 0.971 -14.075 1.00 51.66 85 PRO A N 1
ATOM 712 C CA . PRO A 1 85 ? -9.787 2.007 -14.127 1.00 51.66 85 PRO A CA 1
ATOM 713 C C . PRO A 1 85 ? -11.058 1.345 -14.659 1.00 51.66 85 PRO A C 1
ATOM 715 O O . PRO A 1 85 ? -11.021 0.701 -15.713 1.00 51.66 85 PRO A O 1
ATOM 718 N N . GLU A 1 86 ? -12.157 1.428 -13.900 1.00 46.47 86 GLU A N 1
ATOM 719 C CA . GLU A 1 86 ? -13.478 1.199 -14.476 1.00 46.47 86 GLU A CA 1
ATOM 720 C C . GLU A 1 86 ? -13.512 2.057 -15.734 1.00 46.47 86 GLU A C 1
ATOM 722 O O . GLU A 1 86 ? -13.217 3.252 -15.669 1.00 46.47 86 GLU A O 1
ATOM 727 N N . TYR A 1 87 ? -13.744 1.428 -16.888 1.00 49.22 87 TYR A N 1
ATOM 728 C CA . TYR A 1 87 ? -13.898 2.144 -18.142 1.00 49.22 87 TYR A CA 1
ATOM 729 C C . TYR A 1 87 ? -15.002 3.175 -17.922 1.00 49.22 87 TYR A C 1
ATOM 731 O O . TYR A 1 87 ? -16.183 2.839 -17.984 1.00 49.22 87 TYR A O 1
ATOM 739 N N . LEU A 1 88 ? -14.630 4.426 -17.648 1.00 48.78 88 LEU A N 1
ATOM 740 C CA . LEU A 1 88 ? -15.550 5.530 -17.815 1.00 48.78 88 LEU A CA 1
ATOM 741 C C . LEU A 1 88 ? -15.910 5.479 -19.302 1.00 48.78 88 LEU A C 1
ATOM 743 O O . LEU A 1 88 ? -14.994 5.555 -20.134 1.00 48.78 88 LEU A O 1
ATOM 747 N N . PRO A 1 89 ? -17.188 5.248 -19.664 1.00 47.53 89 PRO A N 1
ATOM 748 C CA . PRO A 1 89 ? -17.577 5.286 -21.061 1.00 47.53 89 PRO A CA 1
ATOM 749 C C . PRO A 1 89 ? -17.112 6.636 -21.612 1.00 47.53 89 PRO A C 1
ATOM 751 O O . PRO A 1 89 ? -17.235 7.644 -20.907 1.00 47.53 89 PRO A O 1
ATOM 754 N N . PRO A 1 90 ? -16.526 6.681 -22.820 1.00 46.62 90 PRO A N 1
ATOM 755 C CA . PRO A 1 90 ? -16.134 7.948 -23.400 1.00 46.62 90 PRO A CA 1
ATOM 756 C C . PRO A 1 90 ? -17.405 8.782 -23.473 1.00 46.62 90 PRO A C 1
ATOM 758 O O . PRO A 1 90 ? -18.345 8.406 -24.173 1.00 46.62 90 PRO A O 1
ATOM 761 N N . SER A 1 91 ? -17.464 9.873 -22.712 1.00 51.12 91 SER A N 1
ATOM 762 C CA . SER A 1 91 ? -18.492 10.884 -22.891 1.00 51.12 91 SER A CA 1
ATOM 763 C C . SER A 1 91 ? -18.355 11.363 -24.328 1.00 51.12 91 SER A C 1
ATOM 765 O O . SER A 1 91 ? -17.493 12.179 -24.652 1.00 51.12 91 SER A O 1
ATOM 767 N N . THR A 1 92 ? -19.151 10.776 -25.217 1.00 54.16 92 THR A N 1
ATOM 768 C CA . THR A 1 92 ? -19.338 11.238 -26.578 1.00 54.16 92 THR A CA 1
ATOM 769 C C . THR A 1 92 ? -19.921 12.634 -26.469 1.00 54.16 92 THR A C 1
ATOM 771 O O . THR A 1 92 ? -21.121 12.806 -26.304 1.00 54.16 92 THR A O 1
ATOM 774 N N . SER A 1 93 ? -19.064 13.642 -26.536 1.00 49.28 93 SER A N 1
ATOM 775 C CA . SER A 1 93 ? -19.487 14.968 -26.953 1.00 49.28 93 SER A CA 1
ATOM 776 C C . SER A 1 93 ? -18.587 15.390 -28.097 1.00 49.28 93 SER A C 1
ATOM 778 O O . SER A 1 93 ? -17.695 16.224 -27.975 1.00 49.28 93 SER A O 1
ATOM 780 N N . TYR A 1 94 ? -18.809 14.722 -29.230 1.00 51.09 94 TYR A N 1
ATOM 781 C CA . TYR A 1 94 ? -18.494 15.283 -30.531 1.00 51.09 94 TYR A CA 1
ATOM 782 C C . TYR A 1 94 ? -19.530 16.388 -30.777 1.00 51.09 94 TYR A C 1
ATOM 784 O O . TYR A 1 94 ? -20.579 16.161 -31.373 1.00 51.09 94 TYR A O 1
ATOM 792 N N . GLY A 1 95 ? -19.289 17.564 -30.203 1.00 46.75 95 GLY A N 1
ATOM 793 C CA . GLY A 1 95 ? -20.088 18.755 -30.454 1.00 46.75 95 GLY A CA 1
ATOM 794 C C . GLY A 1 95 ? -19.564 19.460 -31.696 1.00 46.75 95 GLY A C 1
ATOM 795 O O . GLY A 1 95 ? -18.697 20.319 -31.587 1.00 46.75 95 GLY A O 1
ATOM 796 N N . PHE A 1 96 ? -20.071 19.081 -32.869 1.00 48.75 96 PHE A N 1
ATOM 797 C CA . PHE A 1 96 ? -20.178 20.027 -33.978 1.00 48.75 96 PHE A CA 1
ATOM 798 C C . PHE A 1 96 ? -21.214 21.076 -33.578 1.00 48.75 96 PHE A C 1
ATOM 800 O O . PHE A 1 96 ? -22.326 20.668 -33.265 1.00 48.75 96 PHE A O 1
ATOM 807 N N . PHE A 1 97 ? -20.846 22.358 -33.585 1.00 57.47 97 PHE A N 1
ATOM 808 C CA . PHE A 1 97 ? -21.557 23.466 -34.241 1.00 57.47 97 PHE A CA 1
ATOM 809 C C . PHE A 1 97 ? -20.594 24.649 -34.359 1.00 57.47 97 PHE A C 1
ATOM 811 O O . PHE A 1 97 ? -19.982 25.011 -33.329 1.00 57.47 97 PHE A O 1
#

Foldseek 3Di:
DDPCPVVLVVLLVVLLVVLLVCLVPQAAPDNVCNPVLSVCSNVVSVVLCVVCVPPDPSVVSVVSSVVSVVLVVVCVVVVNNDDPPPPPPPPPPPDDD

InterPro domains:
  IPR008011 Complex 1 LYR protein domain [PF05347] (11-72)
  IPR040330 LYR motif-containing protein 1 [PTHR14273] (5-91)
  IPR045294 LYRM1, LYR domain [cd20261] (11-82)

pLDDT: mean 83.25, std 17.91, range [39.09, 96.5]

Mean predicted aligned error: 8.83 Å

Sequence (97 aa):
MNPYNNNTKHQVLSLYSRIIRLSKTWTAKEPKDTYQERAYILSEARNEFRKNIFETDQSKIKQLVDEGHKRVNIALHYGIPYDKPEYLPPSTSYGFF

Organism: Meloidogyne hapla (NCBI:txid6305)